Protein AF-0000000074260954 (afdb_homodimer)

Organism: NCBI:txid2743089

InterPro domains:
  IPR036388 Winged helix-like DNA-binding domain superfamily [G3DSA:1.10.10.10] (1-67)
  IPR036390 Winged helix DNA-binding domain superfamily [SSF46785] (2-54)

Structure (mmCIF, N/CA/C/O backbone):
data_AF-0000000074260954-model_v1
#
loop_
_entity.id
_entity.type
_entity.pdbx_description
1 polymer 'Uncharacterized protein'
#
loop_
_atom_site.group_PDB
_atom_site.id
_atom_site.type_symbol
_atom_site.label_atom_id
_atom_site.label_alt_id
_atom_site.label_comp_id
_atom_site.label_asym_id
_atom_site.label_entity_id
_atom_site.label_seq_id
_atom_site.pdbx_PDB_ins_code
_atom_site.Cartn_x
_atom_site.Cartn_y
_atom_site.Cartn_z
_atom_site.occupancy
_atom_site.B_iso_or_equiv
_atom_site.auth_seq_id
_atom_site.auth_comp_id
_atom_site.auth_asym_id
_atom_site.auth_atom_id
_atom_site.pdbx_PDB_model_num
ATOM 1 N N . MET A 1 1 ? -9.336 21.438 7.793 1 69.56 1 MET A N 1
ATOM 2 C CA . MET A 1 1 ? -7.945 21.891 7.871 1 69.56 1 MET A CA 1
ATOM 3 C C . MET A 1 1 ? -7.621 22.844 6.73 1 69.56 1 MET A C 1
ATOM 5 O O . MET A 1 1 ? -7.969 22.594 5.578 1 69.56 1 MET A O 1
ATOM 9 N N . LYS A 1 2 ? -7.145 24.016 7.125 1 78.69 2 LYS A N 1
ATOM 10 C CA . LYS A 1 2 ? -6.789 24.969 6.074 1 78.69 2 LYS A CA 1
ATOM 11 C C . LYS A 1 2 ? -5.34 24.781 5.637 1 78.69 2 LYS A C 1
ATOM 13 O O . LYS A 1 2 ? -4.559 24.125 6.316 1 78.69 2 LYS A O 1
ATOM 18 N N . ALA A 1 3 ? -4.988 25.266 4.523 1 78 3 ALA A N 1
ATOM 19 C CA . ALA A 1 3 ? -3.641 25.203 3.969 1 78 3 ALA A CA 1
ATOM 20 C C . ALA A 1 3 ? -2.609 25.734 4.961 1 78 3 ALA A C 1
ATOM 22 O O . ALA A 1 3 ? -1.477 25.25 5.008 1 78 3 ALA A O 1
ATOM 23 N N . GLU A 1 4 ? -3.094 26.531 5.898 1 80.5 4 GLU A N 1
ATOM 24 C CA . GLU A 1 4 ? -2.16 27.172 6.816 1 80.5 4 GLU A CA 1
ATOM 25 C C . GLU A 1 4 ? -1.764 26.234 7.949 1 80.5 4 GLU A C 1
ATOM 27 O O . GLU A 1 4 ? -0.748 26.438 8.617 1 80.5 4 GLU A O 1
ATOM 32 N N . ASP A 1 5 ? -2.545 25.188 8.125 1 84.69 5 ASP A N 1
ATOM 33 C CA . ASP A 1 5 ? -2.303 24.234 9.203 1 84.69 5 ASP A CA 1
ATOM 34 C C . ASP A 1 5 ? -1.397 23.094 8.742 1 84.69 5 ASP A C 1
ATOM 36 O O . ASP A 1 5 ? -0.879 22.328 9.555 1 84.69 5 ASP A O 1
ATOM 40 N N . LEU A 1 6 ? -1.146 23.078 7.375 1 89.31 6 LEU A N 1
ATOM 41 C CA . LEU A 1 6 ? -0.37 21.969 6.812 1 89.31 6 LEU A CA 1
ATOM 42 C C . LEU A 1 6 ? 1.116 22.141 7.109 1 89.31 6 LEU A C 1
ATOM 44 O O . LEU A 1 6 ? 1.638 23.266 7.047 1 89.31 6 LEU A O 1
ATOM 48 N N . ARG A 1 7 ? 1.667 21.062 7.504 1 95.31 7 ARG A N 1
ATOM 49 C CA . ARG A 1 7 ? 3.119 21.016 7.641 1 95.31 7 ARG A CA 1
ATOM 50 C C . ARG A 1 7 ? 3.768 20.453 6.387 1 95.31 7 ARG A C 1
ATOM 52 O O . ARG A 1 7 ? 3.092 19.828 5.555 1 95.31 7 ARG A O 1
ATOM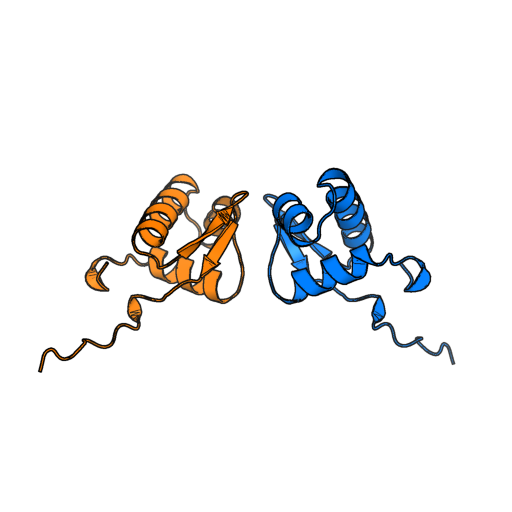 59 N N . GLU A 1 8 ? 5.016 20.766 6.25 1 96.19 8 GLU A N 1
ATOM 60 C CA . GLU A 1 8 ? 5.754 20.234 5.102 1 96.19 8 GLU A CA 1
ATOM 61 C C . GLU A 1 8 ? 5.539 18.734 4.953 1 96.19 8 GLU A C 1
ATOM 63 O O . GLU A 1 8 ? 5.309 18.25 3.846 1 96.19 8 GLU A O 1
ATOM 68 N N . VAL A 1 9 ? 5.574 18.047 6.062 1 98.12 9 VAL A N 1
ATOM 69 C CA . VAL A 1 9 ? 5.465 16.594 6.051 1 98.12 9 VAL A CA 1
ATOM 70 C C . VAL A 1 9 ? 4.082 16.188 5.543 1 98.12 9 VAL A C 1
ATOM 72 O O . VAL A 1 9 ? 3.939 15.148 4.879 1 98.12 9 VAL A O 1
ATOM 75 N N . ASP A 1 10 ? 3.057 17 5.82 1 98.12 10 ASP A N 1
ATOM 76 C CA . ASP A 1 10 ? 1.717 16.688 5.328 1 98.12 10 ASP A CA 1
ATOM 77 C C . ASP A 1 10 ? 1.687 16.656 3.803 1 98.12 10 ASP A C 1
ATOM 79 O O . ASP A 1 10 ? 1.122 15.727 3.211 1 98.12 10 ASP A O 1
ATOM 83 N N . GLY A 1 11 ? 2.301 17.609 3.217 1 97.88 11 GLY A N 1
ATOM 84 C CA . GLY A 1 11 ? 2.389 17.641 1.765 1 97.88 11 GLY A CA 1
ATOM 85 C C . GLY A 1 11 ? 3.148 16.453 1.194 1 97.88 11 GLY A C 1
ATOM 86 O O . GLY A 1 11 ? 2.73 15.859 0.195 1 97.88 11 GLY A O 1
ATOM 87 N N . ARG A 1 12 ? 4.238 16.078 1.847 1 98.62 12 ARG A N 1
ATOM 88 C CA . ARG A 1 12 ? 5.055 14.961 1.386 1 98.62 12 ARG A CA 1
ATOM 89 C C . ARG A 1 12 ? 4.301 13.641 1.518 1 98.62 12 ARG A C 1
ATOM 91 O O . ARG A 1 12 ? 4.418 12.766 0.657 1 98.62 12 ARG A O 1
ATOM 98 N N . ILE A 1 13 ? 3.564 13.531 2.623 1 98.88 13 ILE A N 1
ATOM 99 C CA . ILE A 1 13 ? 2.713 12.359 2.814 1 98.88 13 ILE A CA 1
ATOM 100 C C . ILE A 1 13 ? 1.687 12.281 1.686 1 98.88 13 ILE A C 1
ATOM 102 O O . ILE A 1 13 ? 1.519 11.227 1.065 1 98.88 13 ILE A O 1
ATOM 106 N N . LEU A 1 14 ? 1.029 13.422 1.409 1 98.56 14 LEU A N 1
ATOM 107 C CA . LEU A 1 14 ? -0.004 13.453 0.38 1 98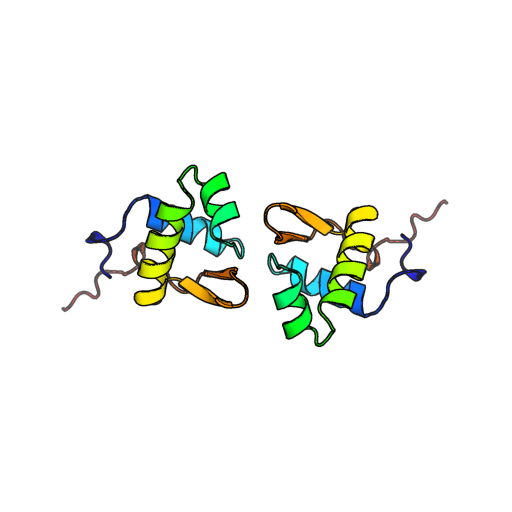.56 14 LEU A CA 1
ATOM 108 C C . LEU A 1 14 ? 0.586 13.156 -0.994 1 98.56 14 LEU A C 1
ATOM 110 O O . LEU A 1 14 ? -0.022 12.445 -1.794 1 98.56 14 LEU A O 1
ATOM 114 N N . ASP A 1 15 ? 1.752 13.664 -1.278 1 98.69 15 ASP A N 1
ATOM 115 C CA . ASP A 1 15 ? 2.412 13.406 -2.553 1 98.69 15 ASP A CA 1
ATOM 116 C C . ASP A 1 15 ? 2.723 11.922 -2.717 1 98.69 15 ASP A C 1
ATOM 118 O O . ASP A 1 15 ? 2.537 11.352 -3.797 1 98.69 15 ASP A O 1
ATOM 122 N N . ALA A 1 16 ? 3.234 11.312 -1.688 1 98.75 16 ALA A N 1
ATOM 123 C CA . ALA A 1 16 ? 3.512 9.883 -1.717 1 98.75 16 ALA A CA 1
ATOM 124 C C . ALA A 1 16 ? 2.234 9.078 -1.962 1 98.75 16 ALA A C 1
ATOM 126 O O . ALA A 1 16 ? 2.215 8.172 -2.799 1 98.75 16 ALA A O 1
ATOM 127 N N . LEU A 1 17 ? 1.184 9.484 -1.285 1 98.81 17 LEU A N 1
ATOM 128 C CA . LEU A 1 17 ? -0.066 8.734 -1.329 1 98.81 17 LEU A CA 1
ATOM 129 C C . LEU A 1 17 ? -0.775 8.93 -2.664 1 98.81 17 LEU A C 1
ATOM 131 O O . LEU A 1 17 ? -1.605 8.109 -3.061 1 98.81 17 LEU A O 1
ATOM 135 N N . LYS A 1 18 ? -0.47 10.008 -3.348 1 98.44 18 LYS A N 1
ATOM 136 C CA . LYS A 1 18 ? -1.004 10.211 -4.691 1 98.44 18 LYS A CA 1
ATOM 137 C C . LYS A 1 18 ? -0.488 9.141 -5.652 1 98.44 18 LYS A C 1
ATOM 139 O O . LYS A 1 18 ? -1.17 8.781 -6.617 1 98.44 18 LYS A O 1
ATOM 144 N N . GLU A 1 19 ? 0.635 8.641 -5.344 1 98.12 19 GLU A N 1
ATOM 145 C CA . GLU A 1 19 ? 1.283 7.695 -6.242 1 98.12 19 GLU A CA 1
ATOM 146 C C . GLU A 1 19 ? 0.942 6.254 -5.871 1 98.12 19 GLU A C 1
ATOM 148 O O . GLU A 1 19 ? 0.791 5.398 -6.746 1 98.12 19 GLU A O 1
ATOM 153 N N . ASN A 1 20 ? 0.866 5.992 -4.531 1 98.69 20 ASN A N 1
ATOM 154 C CA . ASN A 1 20 ? 0.622 4.633 -4.062 1 98.69 20 ASN A CA 1
ATOM 155 C C . ASN A 1 20 ? 0.008 4.625 -2.664 1 98.69 20 ASN A C 1
ATOM 157 O O . ASN A 1 20 ? -0.07 5.668 -2.01 1 98.69 20 ASN A O 1
ATOM 161 N N . ARG A 1 21 ? -0.453 3.4 -2.314 1 98.88 21 ARG A N 1
ATOM 162 C CA . ARG A 1 21 ? -0.804 3.17 -0.917 1 98.88 21 ARG A CA 1
ATOM 163 C C . ARG A 1 21 ? 0.444 2.957 -0.068 1 98.88 21 ARG A C 1
ATOM 165 O O . ARG A 1 21 ? 1.462 2.469 -0.562 1 98.88 21 ARG A O 1
ATOM 172 N N . TYR A 1 22 ? 0.29 3.314 1.212 1 98.88 22 TYR A N 1
ATOM 173 C CA . TYR A 1 22 ? 1.399 3.188 2.15 1 98.88 22 TYR A CA 1
ATOM 174 C C . TYR A 1 22 ? 0.897 2.805 3.537 1 98.88 22 TYR A C 1
ATOM 176 O O . TYR A 1 22 ? -0.283 2.98 3.848 1 98.88 22 TYR A O 1
ATOM 184 N N . ASN A 1 23 ? 1.818 2.199 4.305 1 98.88 23 ASN A N 1
ATOM 185 C CA . ASN A 1 23 ? 1.633 2.199 5.754 1 98.88 23 ASN A CA 1
ATOM 186 C C . ASN A 1 23 ? 2.6 3.158 6.441 1 98.88 23 ASN A C 1
ATOM 188 O O . ASN A 1 23 ? 3.49 3.715 5.801 1 98.88 23 ASN A O 1
ATOM 192 N N . ALA A 1 24 ? 2.35 3.416 7.715 1 98.94 24 ALA A N 1
ATOM 193 C CA . ALA A 1 24 ? 3.096 4.434 8.453 1 98.94 24 ALA A CA 1
ATOM 194 C C . ALA A 1 24 ? 4.586 4.105 8.484 1 98.94 24 ALA A C 1
ATOM 196 O O . ALA A 1 24 ? 5.426 4.98 8.258 1 98.94 24 ALA A O 1
ATOM 197 N N . PRO A 1 25 ? 5.039 2.883 8.656 1 98.88 25 PRO A N 1
ATOM 198 C CA . PRO A 1 25 ? 6.473 2.607 8.742 1 98.88 25 PRO A CA 1
ATOM 199 C C . PRO A 1 25 ? 7.199 2.838 7.414 1 98.88 25 PRO A C 1
ATOM 201 O O . PRO A 1 25 ? 8.305 3.389 7.398 1 98.88 25 PRO A O 1
ATOM 204 N N . LEU A 1 26 ? 6.621 2.408 6.344 1 98.88 26 LEU A N 1
ATOM 205 C CA . LEU A 1 26 ? 7.262 2.635 5.055 1 98.88 26 LEU A CA 1
ATOM 206 C C . LEU A 1 26 ? 7.328 4.125 4.73 1 98.88 26 LEU A C 1
ATOM 208 O O . LEU A 1 26 ? 8.336 4.609 4.207 1 98.88 26 LEU A O 1
ATOM 212 N N . LEU A 1 27 ? 6.234 4.883 5.023 1 98.88 27 LEU A N 1
ATOM 213 C CA . LEU A 1 27 ? 6.238 6.328 4.836 1 98.88 27 LEU A CA 1
ATOM 214 C C . LEU A 1 27 ? 7.352 6.98 5.645 1 98.88 27 LEU A C 1
ATOM 216 O O . LEU A 1 27 ? 8.078 7.836 5.133 1 98.88 27 LEU A O 1
ATOM 220 N N . ALA A 1 28 ? 7.379 6.582 6.895 1 98.94 28 ALA A N 1
ATOM 221 C CA . ALA A 1 28 ? 8.383 7.148 7.785 1 98.94 28 ALA A CA 1
ATOM 222 C C . ALA A 1 28 ? 9.797 6.918 7.246 1 98.94 28 ALA A C 1
ATOM 224 O O . ALA A 1 28 ? 10.617 7.836 7.223 1 98.94 28 ALA A O 1
ATOM 225 N N . ASP A 1 29 ? 10.039 5.727 6.812 1 98.81 29 ASP A N 1
ATOM 226 C CA . ASP A 1 29 ? 11.336 5.344 6.266 1 98.81 29 ASP A CA 1
ATOM 227 C C . ASP A 1 29 ? 11.672 6.16 5.02 1 98.81 29 ASP A C 1
ATOM 229 O O . ASP A 1 29 ? 12.773 6.699 4.902 1 98.81 29 ASP A O 1
ATOM 233 N N . GLU A 1 30 ? 10.719 6.344 4.125 1 98.56 30 GLU A N 1
ATOM 234 C CA . GLU A 1 30 ? 10.945 7.027 2.854 1 98.56 30 GLU A CA 1
ATOM 235 C C . GLU A 1 30 ? 11.07 8.531 3.053 1 98.56 30 GLU A C 1
ATOM 237 O O . GLU A 1 30 ? 11.836 9.195 2.346 1 98.56 30 GLU A O 1
ATOM 242 N N . LEU A 1 31 ? 10.305 9.047 4.035 1 98.75 31 LEU A N 1
ATOM 243 C CA . LEU A 1 31 ? 10.234 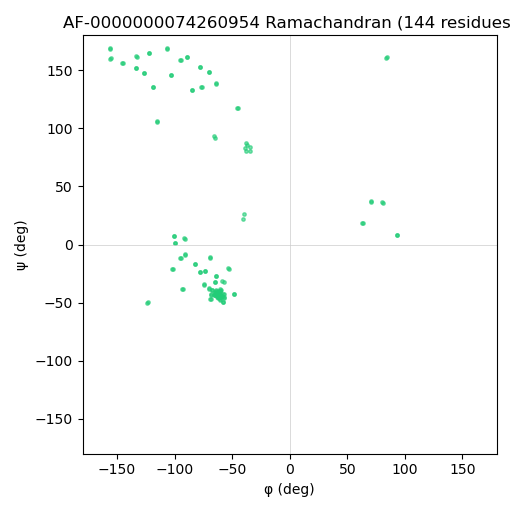10.5 4.176 1 98.75 31 LEU A CA 1
ATOM 244 C C . LEU A 1 31 ? 11.234 10.992 5.211 1 98.75 31 LEU A C 1
ATOM 246 O O . LEU A 1 31 ? 11.492 12.195 5.309 1 98.75 31 LEU A O 1
ATOM 250 N N . GLY A 1 32 ? 11.789 10.078 5.938 1 98.69 32 GLY A N 1
ATOM 251 C CA . GLY A 1 32 ? 12.828 10.445 6.879 1 98.69 32 GLY A CA 1
ATOM 252 C C . GLY A 1 32 ? 12.289 11.008 8.18 1 98.69 32 GLY A C 1
ATO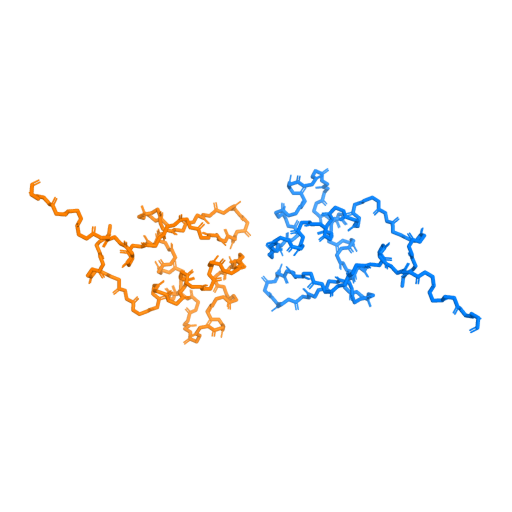M 253 O O . GLY A 1 32 ? 12.836 11.977 8.719 1 98.69 32 GLY A O 1
ATOM 254 N N . TYR A 1 33 ? 11.234 10.539 8.633 1 98.75 33 TYR A N 1
ATOM 255 C CA . TYR A 1 33 ? 10.641 10.922 9.906 1 98.75 33 TYR A CA 1
ATOM 256 C C . TYR A 1 33 ? 10.469 9.703 10.812 1 98.75 33 TYR A C 1
ATOM 258 O O . TYR A 1 33 ? 10.602 8.562 10.352 1 98.75 33 TYR A O 1
ATOM 266 N N . SER A 1 34 ? 10.25 9.992 12.047 1 98.81 34 SER A N 1
ATOM 267 C CA . SER A 1 34 ? 9.938 8.883 12.945 1 98.81 34 SER A CA 1
ATOM 268 C C . SER A 1 34 ? 8.555 8.305 12.641 1 98.81 34 SER A C 1
ATOM 270 O O . SER A 1 34 ? 7.652 9.023 12.227 1 98.81 34 SER A O 1
ATOM 272 N N . LYS A 1 35 ? 8.398 7.047 12.852 1 98.81 35 LYS A N 1
ATOM 273 C CA . LYS A 1 35 ? 7.117 6.383 12.648 1 98.81 35 LYS A CA 1
ATOM 274 C C . LYS A 1 35 ? 6.035 6.988 13.531 1 98.81 35 LYS A C 1
ATOM 276 O O . LYS A 1 35 ? 4.879 7.105 13.125 1 98.81 35 LYS A O 1
ATOM 281 N N . GLN A 1 36 ? 6.406 7.34 14.781 1 98.81 36 GLN A N 1
ATOM 282 C CA . GLN A 1 36 ? 5.445 7.953 15.688 1 98.81 36 GLN A CA 1
ATOM 283 C C . GLN A 1 36 ? 4.887 9.25 15.109 1 98.81 36 GLN A C 1
ATOM 285 O O . GLN A 1 36 ? 3.678 9.484 15.141 1 98.81 36 GLN A O 1
ATOM 290 N N . TYR A 1 37 ? 5.82 10.07 14.555 1 98.81 37 TYR A N 1
ATOM 291 C CA . TYR A 1 37 ? 5.43 11.352 13.977 1 98.81 37 TYR A CA 1
ATOM 292 C C . TYR A 1 37 ? 4.539 11.156 12.758 1 98.81 37 TYR A C 1
ATOM 294 O O . TYR A 1 37 ? 3.516 11.828 12.617 1 98.81 37 TYR A O 1
ATOM 302 N N . ILE A 1 38 ? 4.848 10.258 11.914 1 98.94 38 ILE A N 1
ATOM 303 C CA . ILE A 1 38 ? 4.062 9.961 10.719 1 98.94 38 ILE A CA 1
ATOM 304 C C . ILE A 1 38 ? 2.674 9.469 11.117 1 98.94 38 ILE A C 1
ATOM 306 O O . ILE A 1 38 ? 1.674 9.852 10.508 1 98.94 38 ILE A O 1
ATOM 310 N N . ARG A 1 39 ? 2.617 8.609 12.055 1 98.88 39 ARG A N 1
ATOM 311 C CA . ARG A 1 39 ? 1.318 8.141 12.523 1 98.88 39 ARG A CA 1
ATOM 312 C C . ARG A 1 39 ? 0.456 9.297 13.008 1 98.88 39 ARG A C 1
ATOM 314 O O . ARG A 1 39 ? -0.749 9.336 12.742 1 98.88 39 ARG A O 1
ATOM 321 N N . GLU A 1 40 ? 1.087 10.219 13.75 1 98.56 40 GLU A N 1
ATOM 322 C CA . GLU A 1 40 ? 0.372 11.398 14.234 1 98.56 40 GLU A CA 1
ATOM 323 C C . GLU A 1 40 ? -0.168 12.227 13.078 1 98.56 40 GLU A C 1
ATOM 325 O O . GLU A 1 40 ? -1.33 12.641 13.086 1 98.56 40 GLU A O 1
ATOM 330 N N . ARG A 1 41 ? 0.655 12.445 12.07 1 98.56 41 ARG A N 1
ATOM 331 C CA . ARG A 1 41 ? 0.24 13.25 10.938 1 98.56 41 ARG A CA 1
ATOM 332 C C . ARG A 1 41 ? -0.816 12.531 10.102 1 98.56 41 ARG A C 1
ATOM 334 O O . ARG A 1 41 ? -1.766 13.148 9.625 1 98.56 41 ARG A O 1
ATOM 341 N N . LEU A 1 42 ? -0.675 11.219 9.953 1 98.75 42 LEU A N 1
ATOM 342 C CA . LEU A 1 42 ? -1.688 10.445 9.242 1 98.75 42 LEU A CA 1
ATOM 343 C C . LEU A 1 42 ? -3.031 10.523 9.961 1 98.75 42 LEU A C 1
ATOM 345 O O . LEU A 1 42 ? -4.082 10.602 9.312 1 98.75 42 LEU A O 1
ATOM 349 N N . ALA A 1 43 ? -3.023 10.461 11.312 1 98.38 43 ALA A N 1
ATOM 350 C CA . ALA A 1 43 ? -4.258 10.57 12.094 1 98.38 43 ALA A CA 1
ATOM 351 C C . ALA A 1 43 ? -4.934 11.914 11.859 1 98.38 43 ALA A C 1
ATOM 353 O O . ALA A 1 43 ? -6.152 11.984 11.688 1 98.38 43 ALA A O 1
ATOM 354 N N . ASP A 1 44 ? -4.16 12.922 11.828 1 98.06 44 ASP A N 1
ATOM 355 C CA . ASP A 1 44 ? -4.699 14.266 11.609 1 98.06 44 ASP A CA 1
ATOM 356 C C . ASP A 1 44 ? -5.242 14.422 10.195 1 98.06 44 ASP A C 1
ATOM 358 O O . ASP A 1 44 ? -6.352 14.922 10 1 98.06 44 ASP A O 1
ATOM 362 N N . LEU A 1 45 ? -4.504 14.008 9.203 1 98.06 45 LEU A N 1
ATOM 363 C CA . LEU A 1 45 ? -4.934 14.078 7.809 1 98.06 45 LEU A CA 1
ATOM 364 C C . LEU A 1 45 ? -6.195 13.258 7.582 1 98.06 45 LEU A C 1
ATOM 366 O O . LEU A 1 45 ? -7.055 13.633 6.781 1 98.06 45 LEU A O 1
ATOM 370 N N . ARG A 1 46 ? -6.215 12.055 8.25 1 98.44 46 ARG A N 1
ATOM 371 C CA . ARG A 1 46 ? -7.395 11.203 8.141 1 98.44 46 ARG A CA 1
ATOM 372 C C . ARG A 1 46 ? -8.609 11.867 8.773 1 98.44 46 ARG A C 1
ATOM 374 O O . ARG A 1 46 ? -9.711 11.836 8.211 1 98.44 46 ARG A O 1
ATOM 381 N N . ARG A 1 47 ? -8.438 12.461 9.938 1 97.06 47 ARG A N 1
ATOM 382 C CA . ARG A 1 47 ? -9.516 13.148 10.641 1 97.06 47 ARG A CA 1
ATOM 383 C C . ARG A 1 47 ? -10.117 14.25 9.773 1 97.06 47 ARG A C 1
ATOM 385 O O . ARG A 1 47 ? -11.328 14.469 9.797 1 97.06 47 ARG A O 1
ATOM 392 N N . HIS A 1 48 ? -9.344 14.891 8.914 1 96.69 48 HIS A N 1
ATOM 393 C CA . HIS A 1 48 ? -9.781 16 8.078 1 96.69 48 HIS A CA 1
ATOM 394 C C . HIS A 1 48 ? -10.086 15.539 6.66 1 96.69 48 HIS A C 1
ATOM 396 O O . HIS A 1 48 ? -10.273 16.359 5.758 1 96.69 48 HIS A O 1
ATOM 402 N N . GLU A 1 49 ? -10.062 14.258 6.453 1 97.31 49 GLU A N 1
ATOM 403 C CA . GLU A 1 49 ? -10.523 13.609 5.23 1 97.31 49 GLU A CA 1
ATOM 404 C C . GLU A 1 49 ? -9.578 13.898 4.066 1 97.31 49 GLU A C 1
ATOM 406 O O . GLU A 1 49 ? -10.023 14.094 2.934 1 97.31 49 GLU A O 1
ATOM 411 N N . HIS A 1 50 ? -8.297 13.953 4.352 1 97.75 50 HIS A N 1
ATOM 412 C CA . HIS A 1 50 ? -7.312 14.125 3.289 1 97.75 50 HIS A CA 1
ATOM 413 C C . HIS A 1 50 ? -6.641 12.797 2.939 1 97.75 50 HIS A C 1
ATOM 415 O O . HIS A 1 50 ? -6.098 12.648 1.845 1 97.75 50 HIS A O 1
ATOM 421 N N . VAL A 1 51 ? -6.727 11.844 3.924 1 98.75 51 VAL A N 1
ATOM 422 C CA . VAL A 1 51 ? -6.285 10.469 3.707 1 98.75 51 VAL A CA 1
ATOM 423 C C . VAL A 1 51 ? -7.34 9.5 4.238 1 98.75 51 VAL A C 1
ATOM 425 O O . VAL A 1 51 ? -8.109 9.844 5.141 1 98.75 51 VAL A O 1
ATOM 428 N N . ARG A 1 52 ? -7.344 8.359 3.609 1 98.81 52 ARG A N 1
ATOM 429 C CA . ARG A 1 52 ? -8.289 7.324 4.008 1 98.81 52 ARG A CA 1
ATOM 430 C C . ARG A 1 52 ? -7.562 6.07 4.488 1 98.81 52 ARG A C 1
ATOM 432 O O . ARG A 1 52 ? -6.59 5.637 3.869 1 98.81 52 ARG A O 1
ATOM 439 N N . SER A 1 53 ? -8.062 5.57 5.586 1 98.81 53 SER A N 1
ATOM 440 C CA . SER A 1 53 ? -7.594 4.262 6.031 1 98.81 53 SER A CA 1
ATOM 441 C C . SER A 1 53 ? -8.359 3.137 5.344 1 98.81 53 SER A C 1
ATOM 443 O O . SER A 1 53 ? -9.594 3.146 5.316 1 98.81 53 SER A O 1
ATOM 445 N N . LEU A 1 54 ? -7.656 2.129 4.84 1 98.62 54 LEU A N 1
ATOM 446 C CA . LEU A 1 54 ? -8.289 1.006 4.16 1 98.62 54 LEU A CA 1
ATOM 447 C C . LEU A 1 54 ? -8.422 -0.194 5.094 1 98.62 54 LEU A C 1
ATOM 449 O O . LEU A 1 54 ? -8.961 -1.231 4.707 1 98.62 54 LEU A O 1
ATOM 453 N N . GLY A 1 55 ? -7.973 0.045 6.309 1 98.25 55 GLY A N 1
ATOM 454 C CA . GLY A 1 55 ? -7.809 -1.102 7.188 1 98.25 55 GLY A CA 1
ATOM 455 C C . GLY A 1 55 ? -6.488 -1.823 6.984 1 98.25 55 GLY A C 1
ATOM 456 O O . GLY A 1 55 ? -5.785 -1.579 6.004 1 98.25 55 GLY A O 1
ATOM 457 N N . TYR A 1 56 ? -6.137 -2.584 8.008 1 98.38 56 TYR A N 1
ATOM 458 C CA . TYR A 1 56 ? -4.941 -3.416 7.957 1 98.38 56 TYR A CA 1
ATOM 459 C C . TYR A 1 56 ? -3.686 -2.561 7.836 1 98.38 56 TYR A C 1
ATOM 461 O O . TYR A 1 56 ? -2.691 -2.984 7.242 1 98.38 56 TYR A O 1
ATOM 469 N N . GLY A 1 57 ? -3.814 -1.249 8.18 1 98.56 57 GLY A N 1
ATOM 470 C CA . GLY A 1 57 ? -2.664 -0.367 8.305 1 98.56 57 GLY A CA 1
ATOM 471 C C . GLY A 1 57 ? -2.354 0.389 7.023 1 98.56 57 GLY A C 1
ATOM 472 O O . GLY A 1 57 ? -1.353 1.104 6.949 1 98.56 57 GLY A O 1
ATOM 473 N N . LEU A 1 58 ? -3.201 0.303 6.059 1 98.88 58 LEU A N 1
ATOM 474 C CA . LEU A 1 58 ? -2.91 0.947 4.785 1 98.88 58 LEU A CA 1
ATOM 475 C C . LEU A 1 58 ? -3.711 2.236 4.629 1 98.88 58 LEU A C 1
ATOM 477 O O . LEU A 1 58 ? -4.855 2.318 5.078 1 98.88 58 LEU A O 1
ATOM 481 N N . TYR A 1 59 ? -3.027 3.17 3.955 1 98.94 59 TYR A N 1
ATOM 482 C CA . TYR A 1 59 ? -3.625 4.473 3.688 1 98.94 59 TYR A CA 1
ATOM 483 C C . TYR A 1 59 ? -3.576 4.801 2.201 1 98.94 59 TYR A C 1
ATOM 485 O O . TYR A 1 59 ? -2.654 4.383 1.496 1 98.94 59 TYR A O 1
ATOM 493 N N . GLU A 1 60 ? -4.598 5.523 1.759 1 98.94 60 GLU A N 1
ATOM 494 C CA . GLU A 1 60 ? -4.586 6.031 0.39 1 98.94 60 GLU A CA 1
ATOM 495 C C . GLU A 1 60 ? -4.961 7.508 0.346 1 98.94 60 GLU A C 1
ATOM 497 O O . GLU A 1 60 ? -5.477 8.055 1.324 1 98.94 60 GLU A O 1
ATOM 502 N N . PHE A 1 61 ? -4.621 8.125 -0.751 1 98.81 61 PHE A N 1
ATOM 503 C CA . PHE A 1 61 ? -4.914 9.539 -0.993 1 98.81 61 PHE A CA 1
ATOM 504 C C . PHE A 1 61 ? -6.418 9.773 -1.051 1 98.81 61 PHE A C 1
ATOM 506 O O . PHE A 1 61 ? -7.16 8.961 -1.617 1 98.81 61 PHE A O 1
ATOM 513 N N . GLN A 1 62 ? -6.906 10.883 -0.426 1 98.5 62 GLN A N 1
ATOM 514 C CA . GLN A 1 62 ? -8.32 11.211 -0.518 1 98.5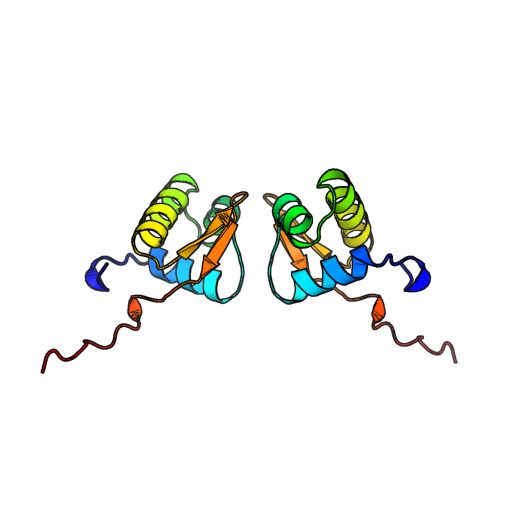 62 GLN A CA 1
ATOM 515 C C . GLN A 1 62 ? -8.523 12.617 -1.089 1 98.5 62 GLN A C 1
ATOM 517 O O . GLN A 1 62 ? -9.312 12.805 -2.018 1 98.5 62 GLN A O 1
ATOM 522 N N . SER A 1 63 ? -7.82 13.641 -0.556 1 97 63 SER A N 1
ATOM 523 C CA . SER A 1 63 ? -7.902 15.008 -1.058 1 97 63 SER A CA 1
ATOM 524 C C . SER A 1 63 ? -6.645 15.797 -0.712 1 97 63 SER A C 1
ATOM 526 O O . SER A 1 63 ? -5.875 15.398 0.165 1 97 63 SER A O 1
ATOM 528 N N . ASP A 1 64 ? -6.441 16.891 -1.468 1 96.5 64 ASP A N 1
ATOM 529 C CA . ASP A 1 64 ? -5.266 17.719 -1.262 1 96.5 64 ASP A CA 1
ATOM 530 C C . ASP A 1 64 ? -5.66 19.125 -0.782 1 96.5 64 ASP A C 1
ATOM 532 O O . ASP A 1 64 ? -6.184 19.922 -1.557 1 96.5 64 ASP A O 1
ATOM 536 N N . PRO A 1 65 ? -5.457 19.422 0.465 1 93.12 65 PRO A N 1
ATOM 537 C CA . PRO A 1 65 ? -5.871 20.719 1.006 1 93.12 65 PRO A CA 1
ATOM 538 C C . PRO A 1 65 ? -5.039 21.875 0.462 1 93.12 65 PRO A C 1
ATOM 540 O O . PRO A 1 65 ? -5.406 23.047 0.644 1 93.12 65 PRO A O 1
ATOM 543 N N . ARG A 1 66 ? -3.971 21.578 -0.192 1 91 66 ARG A N 1
ATOM 544 C CA . ARG A 1 66 ? -3.09 22.625 -0.723 1 91 66 ARG A CA 1
ATOM 545 C C . ARG A 1 66 ? -3.674 23.234 -1.988 1 91 66 ARG A C 1
ATOM 547 O O . ARG A 1 66 ? -3.232 24.297 -2.428 1 91 66 ARG A O 1
ATOM 554 N N . ASN A 1 67 ? -4.531 22.453 -2.631 1 82.88 67 ASN A N 1
ATOM 555 C CA . ASN A 1 67 ? -5.094 22.906 -3.898 1 82.88 67 ASN A CA 1
ATOM 556 C C . ASN A 1 67 ? -6.41 23.656 -3.693 1 82.88 67 ASN A C 1
ATOM 558 O O . ASN A 1 67 ? -7.145 23.906 -4.652 1 82.88 67 ASN A O 1
ATOM 562 N N . ASN A 1 68 ? -6.809 23.906 -2.414 1 67.12 68 ASN A N 1
ATOM 563 C CA . ASN A 1 68 ? -8.047 24.656 -2.221 1 67.12 68 ASN A CA 1
ATOM 564 C C . ASN A 1 68 ? -7.941 26.078 -2.748 1 67.12 68 ASN A C 1
ATOM 566 O O . ASN A 1 68 ? -7.008 26.797 -2.4 1 67.12 68 ASN A O 1
ATOM 570 N N . GLU A 1 69 ? -8.328 26.219 -4.027 1 60.28 69 GLU A N 1
ATOM 571 C CA . GLU A 1 69 ? -8.609 27.562 -4.5 1 60.28 69 GLU A CA 1
ATOM 572 C C . GLU A 1 69 ? -9.461 28.344 -3.494 1 60.28 69 GLU A C 1
ATOM 574 O O . GLU A 1 69 ? -10.398 27.797 -2.918 1 60.28 69 GLU A O 1
ATOM 579 N N . PRO A 1 70 ? -8.961 29.406 -2.953 1 54.19 70 PRO A N 1
ATOM 580 C CA . PRO A 1 70 ? -9.812 30.188 -2.068 1 54.19 70 PRO A CA 1
ATOM 581 C C . PRO A 1 70 ? -11.266 30.25 -2.547 1 54.19 70 PRO A C 1
ATOM 583 O O . PRO A 1 70 ? -11.516 30.406 -3.742 1 54.19 70 PRO A O 1
ATOM 586 N N . ASN A 1 71 ? -12.117 29.234 -2.186 1 53 71 ASN A N 1
ATOM 587 C CA . ASN A 1 71 ? -13.5 29.594 -2.488 1 53 71 ASN A CA 1
ATOM 588 C C . ASN A 1 71 ? -13.75 31.078 -2.295 1 53 71 ASN A C 1
ATOM 590 O O . ASN A 1 71 ? -13.508 31.625 -1.213 1 53 71 ASN A O 1
ATOM 594 N N . GLU A 1 72 ? -13.375 31.938 -3.262 1 47.56 72 GLU A N 1
ATOM 595 C CA . GLU A 1 72 ? -13.828 33.312 -3.176 1 47.56 72 GLU A CA 1
ATOM 596 C C . GLU A 1 72 ? -15.266 33.406 -2.66 1 47.56 72 GLU A C 1
ATOM 598 O O . GLU A 1 72 ? -16.172 32.844 -3.26 1 47.56 72 GLU A O 1
ATOM 603 N N . SER A 1 73 ? -15.461 33.312 -1.398 1 51.22 73 SER A N 1
ATOM 604 C CA . SER A 1 73 ? -16.703 33.812 -0.809 1 51.22 73 SER A CA 1
ATOM 605 C C . SER A 1 73 ? -17.141 35.125 -1.461 1 51.22 73 SER A C 1
ATOM 607 O O . SER A 1 73 ? -17.625 36.031 -0.781 1 51.22 73 SER A O 1
ATOM 609 N N . GLY A 1 74 ? -16.75 35.375 -2.738 1 34.53 74 GLY A N 1
ATOM 610 C CA . GLY A 1 74 ? -17.594 36.469 -3.219 1 34.53 74 GLY A CA 1
ATOM 611 C C . GLY A 1 74 ? -19.047 36.062 -3.34 1 34.53 74 GLY A C 1
ATOM 612 O O . GLY A 1 74 ? -19.375 34.906 -3.447 1 34.53 74 GLY A O 1
ATOM 613 N N . MET B 1 1 ? 8.945 -18.906 -13.484 1 68.94 1 MET B N 1
ATOM 614 C CA . MET B 1 1 ? 7.574 -19.391 -13.516 1 68.94 1 MET B CA 1
ATOM 615 C C . MET B 1 1 ? 6.941 -19.188 -14.883 1 68.94 1 MET B C 1
ATOM 617 O O . MET B 1 1 ? 7.059 -18.109 -15.461 1 68.94 1 MET B O 1
ATOM 621 N N . LYS B 1 2 ? 6.457 -20.266 -15.445 1 78.75 2 LYS B N 1
ATOM 622 C CA . LYS B 1 2 ? 5.82 -20.109 -16.75 1 78.75 2 LYS B CA 1
ATOM 623 C C . LYS B 1 2 ? 4.336 -19.797 -16.594 1 78.75 2 LYS B C 1
ATOM 625 O O . LYS B 1 2 ? 3.762 -19.969 -15.523 1 78.75 2 LYS B O 1
ATOM 630 N N . ALA B 1 3 ? 3.756 -19.281 -17.594 1 78.06 3 ALA B N 1
ATOM 631 C CA . ALA B 1 3 ? 2.336 -18.938 -17.609 1 78.06 3 ALA B CA 1
ATOM 632 C C . ALA B 1 3 ? 1.471 -20.125 -17.219 1 78.06 3 ALA B C 1
ATOM 634 O O . ALA B 1 3 ? 0.415 -19.953 -16.609 1 78.06 3 ALA B O 1
ATOM 635 N N . GLU B 1 4 ? 2.045 -21.297 -17.344 1 80.25 4 GLU B N 1
ATOM 636 C CA . GLU B 1 4 ? 1.247 -22.5 -17.094 1 80.25 4 GLU B CA 1
ATOM 637 C C . GLU B 1 4 ? 1.162 -22.797 -15.602 1 80.25 4 GLU B C 1
ATOM 639 O O . GLU B 1 4 ? 0.278 -23.547 -15.164 1 80.25 4 GLU B O 1
ATOM 644 N N . ASP B 1 5 ? 2.055 -22.188 -14.852 1 84.62 5 ASP B N 1
ATOM 645 C CA . ASP B 1 5 ? 2.107 -22.438 -13.414 1 84.62 5 ASP B CA 1
ATOM 646 C C . ASP B 1 5 ? 1.234 -21.438 -12.656 1 84.62 5 ASP B C 1
ATOM 648 O O . ASP B 1 5 ? 0.961 -21.625 -11.469 1 84.62 5 ASP B O 1
ATOM 652 N N . LEU B 1 6 ? 0.727 -20.422 -13.422 1 89.25 6 LEU B N 1
ATOM 653 C CA . LEU B 1 6 ? -0.04 -19.359 -12.766 1 89.25 6 LEU B CA 1
ATOM 654 C C . LEU B 1 6 ? -1.445 -19.844 -12.422 1 89.25 6 LEU B C 1
ATOM 656 O O . LEU B 1 6 ? -2.068 -20.562 -13.211 1 89.25 6 LEU B O 1
ATOM 660 N N . ARG B 1 7 ? -1.805 -19.5 -11.242 1 95.19 7 ARG B N 1
ATOM 661 C CA . ARG B 1 7 ? -3.189 -19.703 -10.836 1 95.19 7 ARG B CA 1
ATOM 662 C C . ARG B 1 7 ? -4.016 -18.453 -11.039 1 95.19 7 ARG B C 1
ATOM 664 O O . ARG B 1 7 ? -3.465 -17.359 -11.211 1 95.19 7 ARG B O 1
ATOM 671 N N . GLU B 1 8 ? -5.285 -18.672 -11.125 1 96.19 8 GLU B N 1
ATOM 672 C CA . GLU B 1 8 ? -6.184 -17.531 -11.281 1 96.19 8 GLU B CA 1
ATOM 673 C C . GLU B 1 8 ? -5.867 -16.438 -10.273 1 96.19 8 GLU B C 1
ATOM 675 O O . GLU B 1 8 ? -5.816 -15.25 -10.617 1 96.19 8 GLU B O 1
ATOM 680 N N . VAL B 1 9 ? -5.617 -16.828 -9.055 1 98.12 9 VAL B N 1
ATOM 681 C CA . VAL B 1 9 ? -5.379 -15.883 -7.973 1 98.12 9 VAL B CA 1
ATOM 682 C C . VAL B 1 9 ? -4.094 -15.102 -8.242 1 98.12 9 VAL B C 1
ATOM 684 O O . VAL B 1 9 ? -3.992 -13.922 -7.895 1 98.12 9 VAL B O 1
ATOM 687 N N . ASP B 1 10 ? -3.117 -15.734 -8.898 1 98.19 10 ASP B N 1
ATOM 688 C CA . ASP B 1 10 ? -1.878 -15.039 -9.234 1 98.19 10 ASP B CA 1
ATOM 689 C C . ASP B 1 10 ? -2.146 -13.844 -10.148 1 98.19 10 ASP B C 1
ATOM 691 O O . ASP B 1 10 ? -1.625 -12.75 -9.922 1 98.19 10 ASP B O 1
ATOM 695 N N . GLY B 1 11 ? -2.951 -14.078 -11.117 1 97.88 11 GLY B N 1
ATOM 696 C CA . GLY B 1 11 ? -3.324 -12.992 -12.008 1 97.88 11 GLY B CA 1
ATOM 697 C C . GLY B 1 11 ? -4.07 -11.867 -11.305 1 97.88 11 GLY B C 1
ATOM 698 O O . GLY B 1 11 ? -3.805 -10.695 -11.555 1 97.88 11 GLY B O 1
ATOM 699 N N . ARG B 1 12 ? -4.965 -12.234 -10.406 1 98.62 12 ARG B N 1
ATOM 700 C CA . ARG B 1 12 ? -5.75 -11.242 -9.68 1 98.62 12 ARG B CA 1
ATOM 701 C C . ARG B 1 12 ? -4.871 -10.43 -8.734 1 98.62 12 ARG B C 1
ATOM 703 O O . ARG B 1 12 ? -5.07 -9.227 -8.578 1 98.62 12 ARG B O 1
ATOM 710 N N . ILE B 1 13 ? -3.924 -11.141 -8.109 1 98.88 13 ILE B N 1
ATOM 711 C CA . ILE B 1 13 ? -2.947 -10.453 -7.266 1 98.88 13 ILE B CA 1
ATOM 712 C C . ILE B 1 13 ? -2.158 -9.445 -8.102 1 98.88 13 ILE B C 1
ATOM 714 O O . ILE B 1 13 ? -2.02 -8.289 -7.711 1 98.88 13 ILE B O 1
ATOM 718 N N . LEU B 1 14 ? -1.687 -9.898 -9.273 1 98.62 14 LEU B N 1
ATOM 719 C CA . LEU B 1 14 ? -0.882 -9.039 -10.133 1 98.62 14 LEU B CA 1
ATOM 720 C C . LEU B 1 14 ? -1.7 -7.852 -10.633 1 98.62 14 LEU B C 1
ATOM 722 O O . LEU B 1 14 ? -1.197 -6.727 -10.695 1 98.62 14 LEU B O 1
ATOM 726 N N . ASP B 1 15 ? -2.93 -8.07 -10.969 1 98.69 15 ASP B N 1
ATOM 727 C CA . ASP B 1 15 ? -3.799 -6.988 -11.43 1 98.69 15 ASP B CA 1
ATOM 728 C C . ASP B 1 15 ? -3.996 -5.941 -10.328 1 98.69 15 ASP B C 1
ATOM 730 O O . ASP B 1 15 ? -3.975 -4.738 -10.602 1 98.69 15 ASP B O 1
ATOM 734 N N . ALA B 1 16 ? -4.242 -6.387 -9.133 1 98.75 16 ALA B N 1
ATOM 735 C CA . ALA B 1 16 ? -4.383 -5.477 -8.008 1 98.75 16 ALA B CA 1
ATOM 736 C C . ALA B 1 16 ? -3.113 -4.656 -7.797 1 98.75 16 ALA B C 1
ATOM 738 O O . ALA B 1 16 ? -3.174 -3.438 -7.621 1 98.75 16 ALA B O 1
ATOM 739 N N . LEU B 1 17 ? -2 -5.336 -7.898 1 98.81 17 LEU B N 1
ATOM 740 C CA . LEU B 1 17 ? -0.718 -4.707 -7.598 1 98.81 17 LEU B CA 1
ATOM 741 C C . LEU B 1 17 ? -0.309 -3.75 -8.711 1 98.81 17 LEU B C 1
ATOM 743 O O . LEU B 1 17 ? 0.498 -2.844 -8.492 1 98.81 17 LEU B O 1
ATOM 747 N N . LYS B 1 18 ? -0.835 -3.939 -9.891 1 98.44 18 LYS B N 1
ATOM 748 C CA . LYS B 1 18 ? -0.598 -2.99 -10.969 1 98.44 18 LYS B CA 1
ATOM 749 C C . LYS B 1 18 ? -1.192 -1.623 -10.641 1 98.44 18 LYS B C 1
ATOM 751 O O . LYS B 1 18 ? -0.686 -0.595 -11.094 1 98.44 18 LYS B O 1
ATOM 756 N N . GLU B 1 19 ? -2.182 -1.649 -9.859 1 98.12 19 GLU B N 1
ATOM 757 C CA . GLU B 1 19 ? -2.904 -0.417 -9.562 1 98.12 19 GLU B CA 1
ATOM 758 C C . GLU B 1 19 ? -2.363 0.252 -8.305 1 98.12 19 GLU B C 1
ATOM 760 O O . GLU B 1 19 ? -2.32 1.481 -8.211 1 98.12 19 GLU B O 1
ATOM 765 N N . ASN B 1 20 ? -2 -0.605 -7.301 1 98.69 20 ASN B N 1
ATOM 766 C CA . ASN B 1 20 ? -1.541 -0.068 -6.023 1 98.69 20 ASN B CA 1
ATOM 767 C C . ASN B 1 20 ? -0.667 -1.071 -5.277 1 98.69 20 ASN B C 1
ATOM 769 O O . ASN B 1 20 ? -0.55 -2.227 -5.688 1 98.69 20 ASN B O 1
ATOM 773 N N . ARG B 1 21 ? -0.037 -0.515 -4.211 1 98.88 21 ARG B N 1
ATOM 774 C CA . ARG B 1 21 ? 0.607 -1.402 -3.246 1 98.88 21 ARG B CA 1
ATOM 775 C C . ARG B 1 21 ? -0.419 -2.035 -2.312 1 98.88 21 ARG B C 1
ATOM 777 O O . ARG B 1 21 ? -1.472 -1.449 -2.049 1 98.88 21 ARG B O 1
ATOM 784 N N . TYR B 1 22 ? -0.042 -3.219 -1.824 1 98.88 22 TYR B N 1
ATOM 785 C CA . TYR B 1 22 ? -0.925 -3.959 -0.929 1 98.88 22 TYR B CA 1
ATOM 786 C C . TYR B 1 22 ? -0.124 -4.727 0.116 1 98.88 22 TYR B C 1
ATOM 788 O O . TYR B 1 22 ? 1.072 -4.965 -0.061 1 98.88 22 TYR B O 1
ATOM 796 N N . ASN B 1 23 ? -0.81 -5.008 1.228 1 98.88 23 ASN B N 1
ATOM 797 C CA . ASN B 1 23 ? -0.341 -6.098 2.078 1 98.88 23 ASN B CA 1
ATOM 798 C C . ASN B 1 23 ? -1.238 -7.324 1.961 1 98.88 23 ASN B C 1
ATOM 800 O O . ASN B 1 23 ? -2.283 -7.277 1.311 1 98.88 23 ASN B O 1
ATOM 804 N N . ALA B 1 24 ? -0.786 -8.438 2.508 1 98.94 24 ALA B N 1
ATOM 805 C CA . ALA B 1 24 ? -1.462 -9.719 2.338 1 98.94 24 ALA B CA 1
ATOM 806 C C . ALA B 1 24 ? -2.879 -9.672 2.902 1 98.94 24 ALA B C 1
ATOM 808 O O . ALA B 1 24 ? -3.824 -10.133 2.262 1 98.94 24 ALA B O 1
ATOM 809 N N . PRO B 1 25 ? -3.172 -9.055 4.023 1 98.88 25 PRO B N 1
ATOM 810 C CA . PRO B 1 25 ? -4.531 -9.07 4.57 1 98.88 25 PRO B CA 1
ATOM 811 C C . PRO B 1 25 ? -5.52 -8.281 3.719 1 98.88 25 PRO B C 1
ATOM 813 O O . PRO B 1 25 ? -6.652 -8.719 3.51 1 98.88 25 PRO B O 1
ATOM 816 N N . LEU B 1 26 ? -5.129 -7.133 3.268 1 98.88 26 LEU B N 1
ATOM 817 C CA . LEU B 1 26 ? -6.027 -6.352 2.426 1 98.88 26 LEU B CA 1
ATOM 818 C C . LEU B 1 26 ? -6.293 -7.066 1.105 1 98.88 26 LEU B C 1
ATOM 820 O O . LEU B 1 26 ? -7.422 -7.07 0.612 1 98.88 26 LEU B O 1
ATOM 824 N N . LEU B 1 27 ? -5.242 -7.672 0.492 1 98.88 27 LEU B N 1
ATOM 825 C CA . LEU B 1 27 ? -5.418 -8.461 -0.725 1 98.88 27 LEU B CA 1
ATOM 826 C C . LEU B 1 27 ? -6.41 -9.594 -0.5 1 98.88 27 LEU B C 1
ATOM 828 O O . LEU B 1 27 ? -7.301 -9.82 -1.321 1 98.88 27 LEU B O 1
ATOM 832 N N . ALA B 1 28 ? -6.152 -10.297 0.58 1 98.94 28 ALA B N 1
ATOM 833 C CA . ALA B 1 28 ? -7.012 -11.43 0.896 1 98.94 28 ALA B CA 1
ATOM 834 C C . ALA B 1 28 ? -8.469 -11 1.015 1 98.94 28 ALA B C 1
ATOM 836 O O . ALA B 1 28 ? -9.367 -11.648 0.464 1 98.94 28 ALA B O 1
ATOM 837 N N . ASP B 1 29 ? -8.688 -9.93 1.705 1 98.81 29 ASP B N 1
ATOM 838 C CA . ASP B 1 29 ? -10.023 -9.391 1.916 1 98.81 29 ASP B CA 1
ATOM 839 C C . ASP B 1 29 ? -10.672 -9 0.591 1 98.81 29 ASP B C 1
ATOM 841 O O . ASP B 1 29 ? -11.82 -9.352 0.325 1 98.81 29 ASP B O 1
ATOM 845 N N . GLU B 1 30 ? -9.938 -8.344 -0.281 1 98.56 30 GLU B N 1
ATOM 846 C CA . GLU B 1 30 ? -10.469 -7.828 -1.539 1 98.56 30 GLU B CA 1
ATOM 847 C C . GLU B 1 30 ? -10.695 -8.953 -2.545 1 98.56 30 GLU B C 1
ATOM 849 O O . GLU B 1 30 ? -11.641 -8.906 -3.332 1 98.56 30 GLU B O 1
ATOM 854 N N . LEU B 1 31 ? -9.789 -9.961 -2.488 1 98.81 31 LEU B N 1
ATOM 855 C CA . LEU B 1 31 ? -9.828 -10.992 -3.521 1 98.81 31 LEU B CA 1
ATOM 856 C C . LEU B 1 31 ? -10.648 -12.188 -3.062 1 98.81 31 LEU B C 1
ATOM 858 O O . LEU B 1 31 ? -10.992 -13.062 -3.869 1 98.81 31 LEU B O 1
ATOM 862 N N . GLY B 1 32 ? -10.969 -12.211 -1.813 1 98.69 32 GLY B N 1
ATOM 863 C CA . GLY B 1 32 ? -11.836 -13.258 -1.304 1 98.69 32 GLY B CA 1
ATOM 864 C C . GLY B 1 32 ? -11.102 -14.562 -1.044 1 98.69 32 GLY B C 1
ATOM 865 O O . GLY B 1 32 ? -11.617 -15.641 -1.34 1 98.69 32 GLY B O 1
ATOM 866 N N . TYR B 1 33 ? -9.938 -14.508 -0.609 1 98.75 33 TYR B N 1
ATOM 867 C CA . TYR B 1 33 ? -9.141 -15.664 -0.23 1 98.75 33 TYR B CA 1
ATOM 868 C C . TYR B 1 33 ? -8.688 -15.562 1.22 1 98.75 33 TYR B C 1
ATOM 870 O O . TYR B 1 33 ? -8.805 -14.508 1.841 1 98.75 33 TYR B O 1
ATOM 878 N N . SER B 1 34 ? -8.258 -16.672 1.711 1 98.81 34 SER B N 1
ATOM 879 C CA . SER B 1 34 ? -7.668 -16.625 3.045 1 98.81 34 SER B CA 1
ATOM 880 C C . SER B 1 34 ? -6.328 -15.898 3.027 1 98.81 34 SER B C 1
ATOM 882 O O . SER B 1 34 ? -5.598 -15.953 2.037 1 98.81 34 SER B O 1
ATOM 884 N N . LYS B 1 35 ? -6.012 -15.25 4.078 1 98.81 35 LYS B N 1
ATOM 885 C CA . LYS B 1 35 ? -4.734 -14.547 4.203 1 98.81 35 LYS B CA 1
ATOM 886 C C . LYS B 1 35 ? -3.562 -15.516 4.074 1 98.81 35 LYS B C 1
ATOM 888 O O . LYS B 1 35 ? -2.525 -15.172 3.506 1 98.81 35 LYS B O 1
ATOM 893 N N . GLN B 1 36 ? -3.705 -16.734 4.652 1 98.81 36 GLN B N 1
ATOM 894 C CA . GLN B 1 36 ? -2.648 -17.734 4.551 1 98.81 36 GLN B CA 1
ATOM 895 C C . GLN B 1 36 ? -2.342 -18.062 3.096 1 98.81 36 GLN B C 1
ATOM 897 O O . GLN B 1 36 ? -1.176 -18.125 2.699 1 98.81 36 GLN B O 1
ATOM 902 N N . TYR B 1 37 ? -3.436 -18.25 2.311 1 98.81 37 TYR B N 1
ATOM 903 C CA . TYR B 1 37 ? -3.287 -18.594 0.9 1 98.81 37 TYR B CA 1
ATOM 904 C C . TYR B 1 37 ? -2.639 -17.453 0.125 1 98.81 37 TYR B C 1
ATOM 906 O O . TYR B 1 37 ? -1.734 -17.672 -0.682 1 98.81 37 TYR B O 1
ATOM 914 N N . ILE B 1 38 ? -3.023 -16.266 0.349 1 98.94 38 ILE B N 1
ATOM 915 C CA . ILE B 1 38 ? -2.469 -15.086 -0.315 1 98.94 38 ILE B CA 1
ATOM 916 C C . ILE B 1 38 ? -0.988 -14.953 0.028 1 98.94 38 ILE B C 1
ATOM 918 O O . ILE B 1 38 ? -0.171 -14.625 -0.837 1 98.94 38 ILE B O 1
ATOM 922 N N . ARG B 1 39 ? -0.671 -15.109 1.262 1 98.88 39 ARG B N 1
ATOM 923 C CA . ARG B 1 39 ? 0.734 -15.047 1.651 1 98.88 39 ARG B CA 1
ATOM 924 C C . ARG B 1 39 ? 1.561 -16.078 0.889 1 98.88 39 ARG B C 1
ATOM 926 O O . ARG B 1 39 ? 2.688 -15.789 0.475 1 98.88 39 ARG B O 1
ATOM 933 N N . GLU B 1 40 ? 1.01 -17.281 0.76 1 98.56 40 GLU B N 1
ATOM 934 C CA . GLU B 1 40 ? 1.692 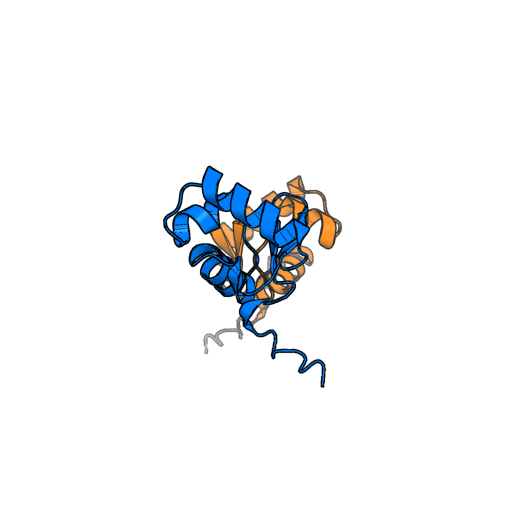-18.344 0.016 1 98.56 40 GLU B CA 1
ATOM 935 C C . GLU B 1 40 ? 1.911 -17.938 -1.439 1 98.56 40 GLU B C 1
ATOM 937 O O . GLU B 1 40 ? 3.01 -18.094 -1.976 1 98.56 40 GLU B O 1
ATOM 942 N N . ARG B 1 41 ? 0.891 -17.375 -2.064 1 98.56 41 ARG B N 1
ATOM 943 C CA . ARG B 1 41 ? 0.995 -16.984 -3.467 1 98.56 41 ARG B CA 1
ATOM 944 C C . ARG B 1 41 ? 1.929 -15.789 -3.631 1 98.56 41 ARG B C 1
ATOM 946 O O . ARG B 1 41 ? 2.701 -15.727 -4.59 1 98.56 41 ARG B O 1
ATOM 953 N N . LEU B 1 42 ? 1.877 -14.859 -2.689 1 98.75 42 LEU B N 1
ATOM 954 C CA . LEU B 1 42 ? 2.799 -13.727 -2.732 1 98.75 42 LEU B CA 1
ATOM 955 C C . LEU B 1 42 ? 4.242 -14.203 -2.613 1 98.75 42 LEU B C 1
ATOM 957 O O . LEU B 1 42 ? 5.133 -13.656 -3.273 1 98.75 42 LEU B O 1
ATOM 961 N N . ALA B 1 43 ? 4.5 -15.203 -1.733 1 98.38 43 ALA B N 1
ATOM 962 C CA . ALA B 1 43 ? 5.844 -15.75 -1.583 1 98.38 43 ALA B CA 1
ATOM 963 C C . ALA B 1 43 ? 6.336 -16.375 -2.891 1 98.38 43 ALA B C 1
ATOM 965 O O . ALA B 1 43 ? 7.484 -16.156 -3.289 1 98.38 43 ALA B O 1
ATOM 966 N N . ASP B 1 44 ? 5.477 -17.047 -3.529 1 98.06 44 ASP B N 1
ATOM 967 C CA . ASP B 1 44 ? 5.832 -17.688 -4.789 1 98.06 44 ASP B CA 1
ATOM 968 C C . ASP B 1 44 ? 6.066 -16.656 -5.887 1 98.06 44 ASP B C 1
ATOM 970 O O . ASP B 1 44 ? 7.062 -16.734 -6.609 1 98.06 44 ASP B O 1
ATOM 974 N N . LEU B 1 45 ? 5.199 -15.695 -6.035 1 98.06 45 LEU B N 1
ATOM 975 C CA . LEU B 1 45 ? 5.336 -14.641 -7.031 1 98.06 45 LEU B CA 1
ATOM 976 C C . LEU B 1 45 ? 6.602 -13.828 -6.789 1 98.06 45 LEU B C 1
ATOM 978 O O . LEU B 1 45 ? 7.246 -13.375 -7.738 1 98.06 45 LEU B O 1
ATOM 982 N N . ARG B 1 46 ? 6.855 -13.562 -5.449 1 98.44 46 ARG B N 1
ATOM 983 C CA . ARG B 1 46 ? 8.062 -12.82 -5.102 1 98.44 46 ARG B CA 1
ATOM 984 C C . ARG B 1 46 ? 9.32 -13.617 -5.457 1 98.44 46 ARG B C 1
ATOM 986 O O . ARG B 1 46 ? 10.281 -13.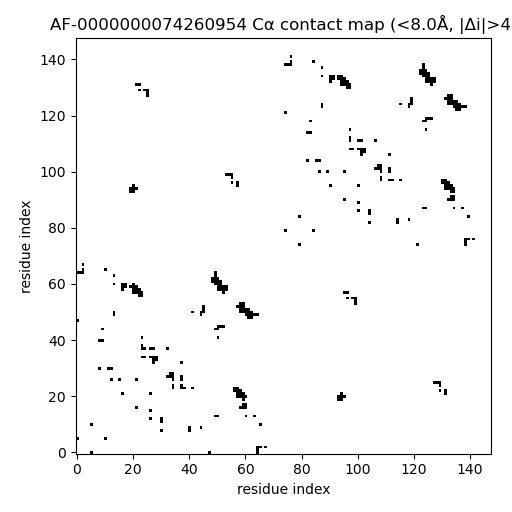062 -5.992 1 98.44 46 ARG B O 1
ATOM 993 N N . ARG B 1 47 ? 9.312 -14.914 -5.172 1 97.06 47 ARG B N 1
ATOM 994 C CA . ARG B 1 47 ? 10.438 -15.789 -5.477 1 97.06 47 ARG B CA 1
ATOM 995 C C . ARG B 1 47 ? 10.75 -15.773 -6.969 1 97.06 47 ARG B C 1
ATOM 997 O O . ARG B 1 47 ? 11.922 -15.812 -7.363 1 97.06 47 ARG B O 1
ATOM 1004 N N . HIS B 1 48 ? 9.789 -15.594 -7.836 1 96.62 48 HIS B N 1
ATOM 1005 C CA . HIS B 1 48 ? 9.938 -15.625 -9.289 1 96.62 48 HIS B CA 1
ATOM 1006 C C . HIS B 1 48 ? 10 -14.219 -9.859 1 96.62 48 HIS B C 1
ATOM 1008 O O . HIS B 1 48 ? 9.922 -14.039 -11.078 1 96.62 48 HIS B O 1
ATOM 1014 N N . GLU B 1 49 ? 10.062 -13.242 -9.016 1 97.31 49 GLU B N 1
ATOM 1015 C CA . GLU B 1 49 ? 10.336 -11.852 -9.359 1 97.31 49 GLU B CA 1
ATOM 1016 C C . GLU B 1 49 ? 9.156 -11.227 -10.102 1 97.31 49 GLU B C 1
ATOM 1018 O O . GLU B 1 49 ? 9.352 -10.438 -11.031 1 97.31 49 GLU B O 1
ATOM 1023 N N . HIS B 1 50 ? 7.957 -11.594 -9.703 1 97.75 50 HIS B N 1
ATOM 1024 C CA . HIS B 1 50 ? 6.773 -10.984 -10.297 1 97.75 50 HIS B CA 1
ATOM 1025 C C . HIS B 1 50 ? 6.172 -9.938 -9.367 1 97.75 50 HIS B C 1
ATOM 1027 O O . HIS B 1 50 ? 5.434 -9.055 -9.812 1 97.75 50 HIS B O 1
ATOM 1033 N N . VAL B 1 51 ? 6.535 -10.078 -8.062 1 98.75 51 VAL B N 1
ATOM 1034 C CA . VAL B 1 51 ? 6.188 -9.086 -7.055 1 98.75 51 VAL B CA 1
ATOM 1035 C C . VAL B 1 51 ? 7.41 -8.766 -6.195 1 98.75 51 VAL B C 1
ATOM 1037 O O . VAL B 1 51 ? 8.305 -9.602 -6.047 1 98.75 51 VAL B O 1
ATOM 1040 N N . ARG B 1 52 ? 7.395 -7.559 -5.703 1 98.81 52 ARG B N 1
ATOM 1041 C CA . ARG B 1 52 ? 8.492 -7.113 -4.852 1 98.81 52 ARG B CA 1
ATOM 1042 C C . ARG B 1 52 ? 7.996 -6.746 -3.459 1 98.81 52 ARG B C 1
ATOM 1044 O O . ARG B 1 52 ? 6.965 -6.086 -3.316 1 98.81 52 ARG B O 1
ATOM 1051 N N . SER B 1 53 ? 8.75 -7.211 -2.5 1 98.81 53 SER B N 1
ATOM 1052 C CA . SER B 1 53 ? 8.508 -6.754 -1.135 1 98.81 53 SER B CA 1
ATOM 1053 C C . SER B 1 53 ? 9.227 -5.441 -0.852 1 98.81 53 SER B C 1
ATOM 1055 O O . SER B 1 53 ? 10.422 -5.312 -1.122 1 98.81 53 SER B O 1
ATOM 1057 N N . LEU B 1 54 ? 8.531 -4.473 -0.26 1 98.62 54 LEU B N 1
ATOM 1058 C CA . LEU B 1 54 ? 9.125 -3.176 0.054 1 98.62 54 LEU B CA 1
ATOM 1059 C C . LEU B 1 54 ? 9.539 -3.111 1.519 1 98.62 54 LEU B C 1
ATOM 1061 O O . LEU B 1 54 ? 10.094 -2.102 1.966 1 98.62 54 LEU B O 1
ATOM 1065 N N . GLY B 1 55 ? 9.312 -4.23 2.176 1 98.25 55 GLY B N 1
ATOM 1066 C CA . GLY B 1 55 ? 9.43 -4.188 3.625 1 98.25 55 GLY B CA 1
ATOM 1067 C C . GLY B 1 55 ? 8.172 -3.703 4.316 1 98.25 55 GLY B C 1
ATOM 1068 O O . GLY B 1 55 ? 7.266 -3.178 3.664 1 98.25 55 GLY B O 1
ATOM 1069 N N . TYR B 1 56 ? 8.109 -4.02 5.59 1 98.38 56 TYR B N 1
ATOM 1070 C CA . TYR B 1 56 ? 7.008 -3.57 6.434 1 98.38 56 TYR B CA 1
ATOM 1071 C C . TYR B 1 56 ? 5.684 -4.145 5.949 1 98.38 56 TYR B C 1
ATOM 1073 O O . TYR B 1 56 ? 4.633 -3.512 6.102 1 98.38 56 TYR B O 1
ATOM 1081 N N . GLY B 1 57 ? 5.742 -5.234 5.133 1 98.56 57 GLY B N 1
ATOM 1082 C CA . GLY B 1 57 ? 4.566 -6.004 4.758 1 98.56 57 GLY B CA 1
ATOM 1083 C C . GLY B 1 57 ? 3.941 -5.539 3.457 1 98.56 57 GLY B C 1
ATOM 1084 O O . GLY B 1 57 ? 2.881 -6.027 3.061 1 98.56 57 GLY B O 1
ATOM 1085 N N . LEU B 1 58 ? 4.594 -4.656 2.77 1 98.88 58 LEU B N 1
ATOM 1086 C CA . LEU B 1 58 ? 3.996 -4.117 1.552 1 98.88 58 LEU B CA 1
ATOM 1087 C C . LEU B 1 58 ? 4.625 -4.746 0.313 1 98.88 58 LEU B C 1
ATOM 1089 O O . LEU B 1 58 ? 5.824 -5.031 0.298 1 98.88 58 LEU B O 1
ATOM 1093 N N . TYR B 1 59 ? 3.736 -4.887 -0.681 1 98.94 59 TYR B N 1
ATOM 1094 C CA . TYR B 1 59 ? 4.141 -5.461 -1.959 1 98.94 59 TYR B CA 1
ATOM 1095 C C . TYR B 1 59 ? 3.77 -4.543 -3.113 1 98.94 59 TYR B C 1
ATOM 1097 O O . TYR B 1 59 ? 2.77 -3.82 -3.045 1 98.94 59 TYR B O 1
ATOM 1105 N N . GLU B 1 60 ? 4.609 -4.586 -4.133 1 98.94 60 GLU B N 1
ATOM 1106 C CA . GLU B 1 60 ? 4.273 -3.865 -5.359 1 98.94 60 GLU B CA 1
ATOM 1107 C C . GLU B 1 60 ? 4.496 -4.742 -6.59 1 98.94 60 GLU B C 1
ATOM 1109 O O . GLU B 1 60 ? 5.141 -5.785 -6.508 1 98.94 60 GLU B O 1
ATOM 1114 N N . PHE B 1 61 ? 3.891 -4.332 -7.676 1 98.81 61 PHE B N 1
ATOM 1115 C CA . PHE B 1 61 ? 3.996 -5.023 -8.953 1 98.81 61 PHE B CA 1
ATOM 1116 C C . PHE B 1 61 ? 5.43 -4.988 -9.469 1 98.81 61 PHE B C 1
ATOM 1118 O O . PHE B 1 61 ? 6.113 -3.969 -9.352 1 98.81 61 PHE B O 1
ATOM 1125 N N . GLN B 1 62 ? 5.926 -6.113 -10.039 1 98.5 62 GLN B N 1
ATOM 1126 C CA . GLN B 1 62 ? 7.258 -6.125 -10.633 1 98.5 62 GLN B CA 1
ATOM 1127 C C . GLN B 1 62 ? 7.207 -6.566 -12.094 1 98.5 62 GLN B C 1
ATOM 1129 O O . GLN B 1 62 ? 7.766 -5.902 -12.969 1 98.5 62 GLN B O 1
ATOM 1134 N N . SER B 1 63 ? 6.539 -7.707 -12.406 1 97.06 63 SER B N 1
ATOM 1135 C CA . SER B 1 63 ? 6.391 -8.188 -13.773 1 97.06 63 SER B CA 1
ATOM 1136 C C . SER B 1 63 ? 5.16 -9.078 -13.914 1 97.06 63 SER B C 1
ATOM 1138 O O . SER B 1 63 ? 4.621 -9.562 -12.914 1 97.06 63 SER B O 1
ATOM 1140 N N . ASP B 1 64 ? 4.711 -9.227 -15.172 1 96.5 64 ASP B N 1
ATOM 1141 C CA . ASP B 1 64 ? 3.527 -10.031 -15.453 1 96.5 64 ASP B CA 1
ATOM 1142 C C . ASP B 1 64 ? 3.883 -11.25 -16.297 1 96.5 64 ASP B C 1
ATOM 1144 O O . ASP B 1 64 ? 4.16 -11.117 -17.5 1 96.5 64 ASP B O 1
ATOM 1148 N N . PRO B 1 65 ? 3.908 -12.422 -15.73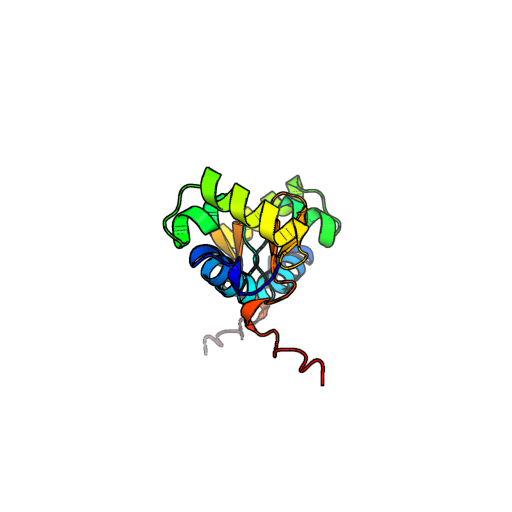4 1 93.19 65 PRO B N 1
ATOM 1149 C CA . PRO B 1 65 ? 4.305 -13.617 -16.469 1 93.19 65 PRO B CA 1
ATOM 1150 C C . PRO B 1 65 ? 3.281 -14.023 -17.531 1 93.19 65 PRO B C 1
ATOM 1152 O O . PRO B 1 65 ? 3.568 -14.867 -18.391 1 93.19 65 PRO B O 1
ATOM 1155 N N . ARG B 1 66 ? 2.133 -13.43 -17.516 1 90.75 66 ARG B N 1
ATOM 1156 C CA . ARG B 1 66 ? 1.078 -13.766 -18.453 1 90.75 66 ARG B CA 1
ATOM 1157 C C . ARG B 1 66 ? 1.346 -13.133 -19.828 1 90.75 66 ARG B C 1
ATOM 1159 O O . ARG B 1 66 ? 0.737 -13.523 -20.828 1 90.75 66 ARG B O 1
ATOM 1166 N N . ASN B 1 67 ? 2.131 -12.055 -19.781 1 83.06 67 ASN B N 1
ATOM 1167 C CA . ASN B 1 67 ? 2.391 -11.32 -21.016 1 83.06 67 ASN B CA 1
ATOM 1168 C C . ASN B 1 67 ? 3.645 -11.836 -21.719 1 83.06 67 ASN B C 1
ATOM 1170 O O . ASN B 1 67 ? 4.145 -11.203 -22.641 1 83.06 67 ASN B O 1
ATOM 1174 N N . ASN B 1 68 ? 4.27 -12.93 -21.188 1 67.44 68 ASN B N 1
ATOM 1175 C CA . ASN B 1 68 ? 5.441 -13.445 -21.891 1 67.44 68 ASN B CA 1
ATOM 1176 C C . ASN B 1 68 ? 5.078 -14.008 -23.25 1 67.44 68 ASN B C 1
ATOM 1178 O O . ASN B 1 68 ? 4.164 -14.828 -23.375 1 67.44 68 ASN B O 1
ATOM 1182 N N . GLU B 1 69 ? 5.191 -13.117 -24.266 1 60.38 69 GLU B N 1
ATOM 1183 C CA . GLU B 1 69 ? 5.195 -13.617 -25.625 1 60.38 69 GLU B CA 1
ATOM 1184 C C . GLU B 1 69 ? 6.125 -14.82 -25.781 1 60.38 69 GLU B C 1
ATOM 1186 O O . GLU B 1 69 ? 7.23 -14.828 -25.234 1 60.38 69 GLU B O 1
ATOM 1191 N N . PRO B 1 70 ? 5.59 -15.961 -26.125 1 54.78 70 PRO B N 1
ATOM 1192 C CA . PRO B 1 70 ? 6.484 -17.094 -26.359 1 54.78 70 PRO B CA 1
ATOM 1193 C C . PRO B 1 70 ? 7.785 -16.672 -27.047 1 54.78 70 PRO B C 1
ATOM 1195 O O . PRO B 1 70 ? 7.77 -15.828 -27.953 1 54.78 70 PRO B O 1
ATOM 1198 N N . ASN B 1 71 ? 8.828 -16.266 -26.266 1 53.09 71 ASN B N 1
ATOM 1199 C CA . ASN B 1 71 ? 10.055 -16.172 -27.047 1 53.09 71 ASN B CA 1
ATOM 1200 C C . ASN B 1 71 ? 10.117 -17.25 -28.125 1 53.09 71 ASN B C 1
ATOM 1202 O O . ASN B 1 71 ? 9.984 -18.438 -27.828 1 53.09 71 ASN B O 1
ATOM 1206 N N . GLU B 1 72 ? 9.508 -17.031 -29.281 1 47.88 72 GLU B N 1
ATOM 1207 C CA . GLU B 1 72 ? 9.773 -17.953 -30.391 1 47.88 72 GLU B CA 1
ATOM 1208 C C . GLU B 1 72 ? 11.25 -18.359 -30.422 1 47.88 72 GLU B C 1
ATOM 1210 O O . GLU B 1 72 ? 12.133 -17.5 -30.5 1 47.88 72 GLU B O 1
ATOM 1215 N N . SER B 1 73 ? 11.641 -19.297 -29.672 1 51.91 73 SER B N 1
ATOM 1216 C CA . SER B 1 73 ? 12.875 -20.016 -29.938 1 51.91 73 SER B CA 1
ATOM 1217 C C . SER B 1 73 ? 13.055 -20.281 -31.422 1 51.91 73 SER B C 1
ATOM 1219 O O . SER B 1 73 ? 13.805 -21.172 -31.812 1 51.91 73 SER B O 1
ATOM 1221 N N . GLY B 1 74 ? 12.391 -19.5 -32.344 1 34.75 74 GLY B N 1
ATOM 1222 C CA . GLY B 1 74 ? 13.016 -19.734 -33.625 1 34.75 74 GLY B CA 1
ATOM 1223 C C . GLY B 1 74 ? 14.445 -19.25 -33.719 1 34.75 74 GLY B C 1
ATOM 1224 O O . GLY B 1 74 ? 14.852 -18.391 -32.938 1 34.75 74 GLY B O 1
#

Foldseek 3Di:
DAPVPDDPLLVVVLVVQAVHKDALVVSCVVVVHDSVVSVVSQVVCVVVQQWDDPPPRIIHGGHDNNPPDPPPPD/DAPVPDDPLLVVVLVVQAVHKDALVVSCVVVVHDSVVSVVSQVVCVVVQQWDDPPPRIIHGGHDNNPPDPPPPD

Nearest PDB structures (foldseek):
  5yhx-assembly1_B  TM=8.972E-01  e=4.753E-03  Lactococcus lactis subsp. lactis Il1403
  4o5v-assembly1_A  TM=8.397E-01  e=5.813E-03  Thermoplasma acidophilum DSM 1728
  4d7k-assembly1_A  TM=7.964E-01  e=5.436E-03  Streptomyces davaonensis JCM 4913
  8rdn-assembly2_D  TM=7.870E-01  e=3.557E-02  Xenorhabdus doucetiae FRM16 = DSM 17909
  1fx7-assembly1_A  TM=6.969E-01  e=2.909E-02  Mycobacterium tuberculosis

pLDDT: mean 92.2, std 14.23, range [34.53, 98.94]

Solvent-accessible surface area (backbone atoms only — not comparable to full-atom values): 8481 Å² total; per-residue (Å²): 120,57,58,84,74,58,48,74,64,53,54,54,52,48,57,52,24,68,71,30,44,42,38,46,60,57,48,10,65,75,72,70,49,54,43,71,58,39,43,53,50,49,51,52,35,34,75,61,56,28,30,39,76,76,54,94,64,32,34,35,57,64,48,65,59,79,67,62,63,74,76,70,83,113,117,56,57,85,73,57,47,74,64,52,54,53,52,48,55,52,24,68,73,30,45,42,35,47,61,54,46,10,65,75,71,71,49,54,44,71,58,39,44,53,51,51,51,52,36,34,74,63,55,29,31,40,77,76,54,94,64,31,33,36,57,64,48,66,58,77,70,61,62,75,75,70,82,115

Radius of gyration: 18.61 Å; Cα contacts (8 Å, |Δi|>4): 186; chains: 2; bounding box: 31×59×49 Å

Secondary structure (DSSP, 8-state):
--GGG--HHHHHHHHHHHH--B-HHHHHHHHTS-HHHHHHHHHHHHHTTSEEEEETTEEEE---GGG-------/--GGG--HHHHHHHHHHHH--B-HHHHHHHHTS-HHHHHHHHHHHHHTTSEEEEETTEEEE---GGG-------

Sequence (148 aa):
MKAEDLREVDGRILDALKENRYNAPLLADELGYSKQYIRERLADLRRHEHVRSLGYGLYEFQSDPRNNEPNESGMKAEDLREVDGRILDALKENRYNAPLLADELGYSKQYIRERLADLRRHEHVRSLGYGLYEFQSDPRNNEPNESG